Protein AF-A0A2C9WG94-F1 (afdb_monomer_lite)

Radius of gyration: 19.13 Å; chains: 1; bounding box: 49×22×50 Å

InterPro domains:
  IPR001878 Zinc finger, CCHC-type [PS50158] (84-97)
  IPR025836 Zinc knuckle CX2CX4HX4C [PF14392] (62-98)

Organism: Manihot esculenta (NCBI:txid3983)

Foldseek 3Di:
DDDDDADDDDDPPDDPVRDDPQKHKDKDWDPDDDPVCPDPVNLCVVQVVQAHFDDKDPPPPPDPDDDDDTIITIHIHGDFAAQDPQVRDGHDYVVPDPDGD

pLDDT: mean 73.21, std 13.71, range [38.28, 92.38]

Secondary structure (DSSP, 8-state):
---PPP--PPPTTS-GGG---SEEEEEEE--S--GGG--HHHHHHHHHHHSEEEEEE-------S------EEEEEEEPPPPEETTTTEESS-GGG-SS--

Structure (mmCIF, N/CA/C/O backbone):
data_AF-A0A2C9WG94-F1
#
_entry.id   AF-A0A2C9WG94-F1
#
loop_
_atom_site.group_PDB
_atom_site.id
_atom_site.type_symbol
_atom_site.label_atom_id
_atom_site.label_alt_id
_atom_site.label_comp_id
_atom_site.label_asym_id
_atom_site.label_entity_id
_atom_site.label_seq_id
_atom_site.pdbx_PDB_ins_code
_atom_site.Cartn_x
_atom_site.Cartn_y
_atom_site.Cartn_z
_atom_site.occupancy
_atom_site.B_iso_or_equiv
_atom_site.auth_seq_id
_atom_site.auth_comp_id
_atom_site.auth_asym_id
_atom_site.auth_atom_id
_atom_site.pdbx_PDB_model_num
ATOM 1 N N . MET A 1 1 ? 1.434 12.953 17.161 1.00 45.16 1 MET A N 1
ATOM 2 C CA . MET A 1 1 ? 0.439 11.920 16.806 1.00 45.16 1 MET A CA 1
ATOM 3 C C . MET A 1 1 ? 0.168 12.075 15.319 1.00 45.16 1 MET A C 1
ATOM 5 O O . MET A 1 1 ? -0.230 13.160 14.922 1.00 45.16 1 MET A O 1
ATOM 9 N N . TYR A 1 2 ? 0.502 11.082 14.495 1.00 59.31 2 TYR A N 1
ATOM 10 C CA . TYR A 1 2 ? 0.248 11.147 13.052 1.00 59.31 2 TYR A CA 1
ATOM 11 C C . TYR A 1 2 ? -1.127 10.535 12.783 1.00 59.31 2 TYR A C 1
ATOM 13 O O . TYR A 1 2 ? -1.392 9.425 13.238 1.00 59.31 2 TYR A O 1
ATOM 21 N N . GLN A 1 3 ? -2.004 11.264 12.099 1.00 62.84 3 GLN A N 1
ATOM 22 C CA . GLN A 1 3 ? -3.363 10.825 11.787 1.00 62.84 3 GLN A CA 1
ATOM 23 C C . GLN A 1 3 ? -3.462 10.587 10.278 1.00 62.84 3 GLN A C 1
ATOM 25 O O . GLN A 1 3 ? -3.086 11.454 9.490 1.00 62.84 3 GLN A O 1
ATOM 30 N N . LEU A 1 4 ? -3.920 9.399 9.876 1.00 67.56 4 LEU A N 1
ATOM 31 C CA . LEU A 1 4 ? -4.118 9.050 8.470 1.00 67.56 4 LEU A CA 1
ATOM 32 C C . LEU A 1 4 ? -5.521 9.500 8.039 1.00 67.56 4 LEU A C 1
ATOM 34 O O . LEU A 1 4 ? -6.513 9.045 8.607 1.00 67.56 4 LEU A O 1
ATOM 38 N N . LEU A 1 5 ? -5.606 10.382 7.042 1.00 75.81 5 LEU A N 1
ATOM 39 C CA . LEU A 1 5 ? -6.867 10.786 6.417 1.00 75.81 5 LEU A CA 1
ATOM 40 C C . LEU A 1 5 ? -7.027 10.044 5.086 1.00 75.81 5 LEU A C 1
ATOM 42 O O . LEU A 1 5 ? -6.226 10.239 4.173 1.00 75.81 5 LEU A O 1
ATOM 46 N N . CYS A 1 6 ? -8.058 9.207 4.970 1.00 76.94 6 CYS A N 1
ATOM 47 C CA . CYS A 1 6 ? -8.387 8.506 3.728 1.00 76.94 6 CYS A CA 1
ATOM 48 C C . CYS A 1 6 ? -9.508 9.257 3.004 1.00 76.94 6 CYS A C 1
ATOM 50 O O . CYS A 1 6 ? -10.582 9.453 3.568 1.00 76.94 6 CYS A O 1
ATOM 52 N N . LEU A 1 7 ? -9.257 9.687 1.766 1.00 80.38 7 LEU A N 1
ATOM 53 C CA . LEU A 1 7 ? -10.228 10.395 0.932 1.00 80.38 7 LEU A CA 1
ATOM 54 C C . LEU A 1 7 ? -10.605 9.523 -0.264 1.00 80.38 7 LEU A C 1
ATOM 56 O O . LEU A 1 7 ? -9.731 8.960 -0.923 1.00 80.38 7 LEU A O 1
ATOM 60 N N . ALA A 1 8 ? -11.896 9.459 -0.574 1.00 79.12 8 ALA A N 1
ATOM 61 C CA . ALA A 1 8 ? -12.415 8.777 -1.751 1.00 79.12 8 ALA A CA 1
ATOM 62 C C . ALA A 1 8 ? -13.310 9.732 -2.545 1.00 79.12 8 ALA A C 1
ATOM 64 O O . ALA A 1 8 ? -14.084 10.499 -1.972 1.00 79.12 8 ALA A O 1
ATOM 65 N N . LYS A 1 9 ? -13.211 9.683 -3.877 1.00 83.56 9 LYS A N 1
ATOM 66 C CA . LYS A 1 9 ? -14.175 10.357 -4.751 1.00 83.56 9 LYS A CA 1
ATOM 67 C C . LYS A 1 9 ? -15.430 9.495 -4.818 1.00 83.56 9 LYS A C 1
ATOM 69 O O . LYS A 1 9 ? -15.336 8.336 -5.212 1.00 83.56 9 LYS A O 1
ATOM 74 N N . GLN A 1 10 ? -16.582 10.063 -4.477 1.00 85.44 10 GLN A N 1
ATOM 75 C CA . GLN A 1 10 ? -17.855 9.358 -4.584 1.00 85.44 10 GLN A CA 1
ATOM 76 C C . GLN A 1 10 ? -18.203 9.097 -6.065 1.00 85.44 10 GLN A C 1
ATOM 78 O O . GLN A 1 10 ? -18.252 10.050 -6.853 1.00 85.44 10 GLN A O 1
ATOM 83 N N . PRO A 1 11 ? -18.431 7.835 -6.471 1.00 86.56 11 PRO A N 1
ATOM 84 C CA . PRO A 1 11 ? -19.002 7.507 -7.774 1.00 86.56 11 PRO A CA 1
ATOM 85 C C . PRO A 1 11 ? -20.478 7.931 -7.849 1.00 86.56 11 PRO A C 1
ATOM 87 O O . PRO A 1 11 ? -21.169 7.860 -6.835 1.00 86.56 11 PRO A O 1
ATOM 90 N N . PRO A 1 12 ? -20.989 8.323 -9.029 1.00 90.12 12 PRO A N 1
ATOM 91 C CA . PRO A 1 12 ? -22.386 8.744 -9.173 1.00 90.12 12 PRO A CA 1
ATOM 92 C C . PRO A 1 12 ? -23.395 7.628 -8.852 1.00 90.12 12 PRO A C 1
ATOM 94 O O . PRO A 1 12 ? -24.524 7.916 -8.469 1.00 90.12 12 PRO A O 1
ATOM 97 N N . ASP A 1 13 ? -22.969 6.372 -8.966 1.00 92.38 13 ASP A N 1
ATOM 98 C CA . ASP A 1 13 ? -23.794 5.168 -8.819 1.00 92.38 13 ASP A CA 1
ATOM 99 C C . ASP A 1 13 ? -23.733 4.560 -7.405 1.00 92.38 13 ASP A C 1
ATOM 101 O O . ASP A 1 13 ? -24.315 3.502 -7.174 1.00 92.38 13 ASP A O 1
ATOM 105 N N . LYS A 1 14 ? -23.026 5.204 -6.464 1.00 83.88 14 LYS A N 1
ATOM 106 C CA . LYS A 1 14 ? -22.882 4.729 -5.081 1.00 83.88 14 LYS A CA 1
ATOM 107 C C . LYS A 1 14 ? -23.360 5.749 -4.060 1.00 83.88 14 LYS A C 1
ATOM 109 O O . LYS A 1 14 ? -23.089 6.950 -4.174 1.00 83.88 14 LYS A O 1
ATOM 114 N N . LEU A 1 15 ? -24.011 5.253 -3.012 1.00 86.75 15 LEU A N 1
ATOM 115 C CA . LEU A 1 15 ? -24.366 6.056 -1.842 1.00 86.75 15 LEU A CA 1
ATOM 116 C C . LEU A 1 15 ? -23.134 6.328 -0.967 1.00 86.75 15 LEU A C 1
ATOM 118 O O . LEU A 1 15 ? -22.131 5.619 -1.039 1.00 86.75 15 LEU A O 1
ATOM 122 N N . LEU A 1 16 ? -23.211 7.365 -0.127 1.00 80.44 16 LEU A N 1
ATOM 123 C CA . LEU A 1 16 ? -22.115 7.724 0.780 1.00 80.44 16 LEU A CA 1
ATOM 124 C C . LEU A 1 16 ? -21.781 6.573 1.743 1.00 80.44 16 LEU A C 1
ATOM 126 O O . LEU A 1 16 ? -20.608 6.280 1.958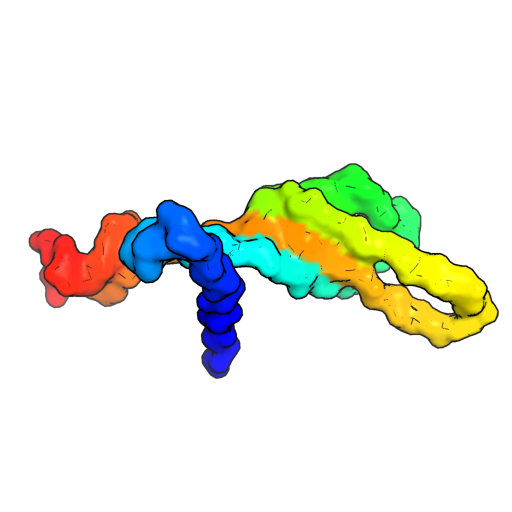 1.00 80.44 16 LEU A O 1
ATOM 130 N N . ASP A 1 17 ? -22.807 5.883 2.242 1.00 82.62 17 ASP A N 1
ATOM 131 C CA . ASP A 1 17 ? -22.673 4.764 3.183 1.00 82.62 17 ASP A CA 1
ATOM 132 C C . ASP A 1 17 ? -22.109 3.487 2.528 1.00 82.62 17 ASP A C 1
ATOM 134 O O . ASP A 1 17 ? -21.695 2.559 3.217 1.00 82.62 17 ASP A O 1
ATOM 138 N N . GLU A 1 18 ? -22.054 3.435 1.192 1.00 82.75 18 GLU A N 1
ATOM 139 C CA . GLU A 1 18 ? -21.479 2.319 0.424 1.00 82.75 18 GLU A CA 1
ATOM 140 C C . GLU A 1 18 ? -19.980 2.504 0.130 1.00 82.75 18 GLU A C 1
ATOM 142 O O . GLU A 1 18 ? -19.342 1.647 -0.499 1.00 82.75 18 GLU A O 1
ATOM 147 N N . LEU A 1 19 ? -19.396 3.634 0.538 1.00 82.12 19 LEU A N 1
ATOM 148 C CA . LEU A 1 19 ? -17.965 3.878 0.403 1.00 82.12 19 LEU A CA 1
ATOM 149 C C . LEU A 1 19 ? -17.211 3.150 1.522 1.00 82.12 19 LEU A C 1
ATOM 151 O O . LEU A 1 19 ? -17.292 3.520 2.690 1.00 82.12 19 LEU A O 1
ATOM 155 N N . SER A 1 20 ? -16.436 2.129 1.155 1.00 73.25 20 SER A N 1
ATOM 156 C CA . SER A 1 20 ? -15.501 1.478 2.076 1.00 73.25 20 SER A CA 1
ATOM 157 C C . SER A 1 20 ? -14.212 2.294 2.191 1.00 73.25 20 SER A C 1
ATOM 159 O O . SER A 1 20 ? -13.613 2.697 1.190 1.00 73.25 20 SER A O 1
ATOM 161 N N . PHE A 1 21 ? -13.783 2.503 3.435 1.00 81.06 21 PHE A N 1
ATOM 162 C CA . PHE A 1 21 ? -12.505 3.121 3.799 1.00 81.06 21 PHE A CA 1
ATOM 163 C C . PHE A 1 21 ? -11.627 2.157 4.610 1.00 81.06 21 PHE A C 1
ATOM 165 O O . PHE A 1 21 ? -10.702 2.585 5.300 1.00 81.06 21 PHE A O 1
ATOM 172 N N . ASP A 1 22 ? -11.922 0.855 4.542 1.00 76.19 22 ASP A N 1
ATOM 173 C CA . ASP A 1 22 ? -11.197 -0.194 5.274 1.00 76.19 22 ASP A CA 1
ATOM 174 C C . ASP A 1 22 ? -9.752 -0.325 4.793 1.00 76.19 22 ASP A C 1
ATOM 176 O O . ASP A 1 22 ? -8.861 -0.773 5.519 1.00 76.19 22 ASP A O 1
ATOM 180 N N . GLU A 1 23 ? -9.537 0.094 3.551 1.00 74.19 23 GLU A N 1
ATOM 181 C CA . GLU A 1 23 ? -8.309 -0.058 2.819 1.00 74.19 23 GLU A CA 1
ATOM 182 C C . GLU A 1 23 ? -8.012 1.198 1.996 1.00 74.19 23 GLU A C 1
ATOM 184 O O . GLU A 1 23 ? -8.801 1.607 1.144 1.00 74.19 23 GLU A O 1
ATOM 189 N N . CYS A 1 24 ? -6.839 1.790 2.202 1.00 78.00 24 CYS A N 1
ATOM 190 C CA . CYS A 1 24 ? -6.407 2.966 1.451 1.00 78.00 24 CYS A CA 1
ATOM 191 C C . CYS A 1 24 ? -5.015 2.730 0.862 1.00 78.00 24 CYS A C 1
ATOM 193 O O . CYS A 1 24 ? -4.097 2.367 1.605 1.00 78.00 24 CYS A O 1
ATOM 195 N N . PRO A 1 25 ? -4.832 2.916 -0.457 1.00 78.12 25 PRO A N 1
ATOM 196 C CA . PRO A 1 25 ? -3.524 2.806 -1.057 1.00 78.12 25 PRO A CA 1
ATOM 197 C C . PRO A 1 25 ? -2.710 4.080 -0.823 1.00 78.12 25 PRO A C 1
ATOM 199 O O . PRO A 1 25 ? -3.137 5.173 -1.195 1.00 78.12 25 PRO A O 1
ATOM 202 N N . PHE A 1 26 ? -1.498 3.949 -0.297 1.00 78.81 26 PHE A N 1
ATOM 203 C CA . PHE A 1 26 ? -0.567 5.072 -0.193 1.00 78.81 26 PHE A CA 1
ATOM 204 C C . PHE A 1 26 ? 0.857 4.655 -0.532 1.00 78.81 26 PHE A C 1
ATOM 206 O O . PHE A 1 26 ? 1.195 3.472 -0.563 1.00 78.81 26 PHE A O 1
ATOM 213 N N . TRP A 1 27 ? 1.676 5.658 -0.835 1.00 80.69 27 TRP A N 1
ATOM 214 C CA . TRP A 1 27 ? 3.080 5.485 -1.155 1.00 80.69 27 TRP A CA 1
ATOM 215 C C . TRP A 1 27 ? 3.927 5.579 0.118 1.00 80.69 27 TRP A C 1
ATOM 217 O O . TRP A 1 27 ? 3.782 6.530 0.887 1.00 80.69 27 TRP A O 1
ATOM 227 N N . ILE A 1 28 ? 4.845 4.634 0.320 1.00 78.38 28 ILE A N 1
ATOM 228 C CA . ILE A 1 28 ? 5.925 4.754 1.311 1.00 78.38 28 ILE A CA 1
ATOM 229 C C . ILE A 1 28 ? 7.275 4.835 0.634 1.00 78.38 28 ILE A C 1
ATOM 231 O O . ILE A 1 28 ? 7.520 4.179 -0.377 1.00 78.38 28 ILE A O 1
ATOM 235 N N . GLN A 1 29 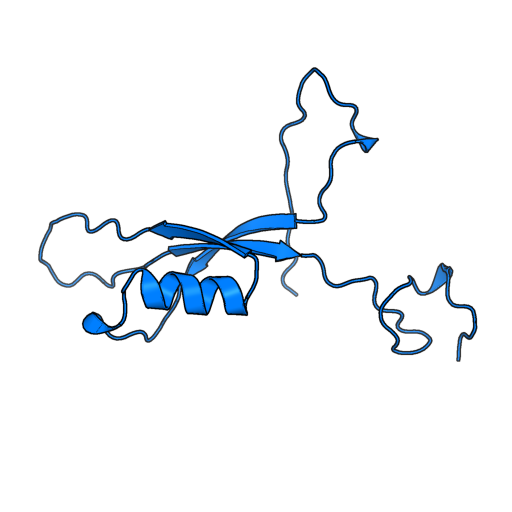? 8.163 5.603 1.247 1.00 80.00 29 GLN A N 1
ATOM 236 C CA . GLN A 1 29 ? 9.569 5.583 0.907 1.00 80.00 29 GLN A CA 1
ATOM 237 C C . GLN A 1 29 ? 10.273 4.486 1.707 1.00 80.00 29 GLN A C 1
ATOM 239 O O . GLN A 1 29 ? 10.229 4.490 2.937 1.00 80.00 29 GLN A O 1
ATOM 244 N N . ILE A 1 30 ? 10.991 3.600 1.018 1.00 77.19 30 ILE A N 1
ATOM 245 C CA . ILE A 1 30 ? 11.914 2.662 1.666 1.00 77.19 30 ILE A CA 1
ATOM 246 C C . ILE A 1 30 ? 13.306 3.291 1.704 1.00 77.19 30 ILE A C 1
ATOM 248 O O . ILE A 1 30 ? 13.853 3.678 0.672 1.00 77.19 30 ILE A O 1
ATOM 252 N N . GLN A 1 31 ? 13.880 3.405 2.901 1.00 73.50 31 GLN A N 1
ATOM 253 C CA . GLN A 1 31 ? 15.210 3.976 3.116 1.00 73.50 31 GLN A CA 1
ATOM 254 C C . GLN A 1 31 ? 16.224 2.878 3.466 1.00 73.50 31 GLN A C 1
ATOM 256 O O . GLN A 1 31 ? 15.870 1.869 4.069 1.00 73.50 31 GLN A O 1
ATOM 261 N N . GLY A 1 32 ? 17.492 3.076 3.088 1.00 74.19 32 GLY A N 1
ATOM 262 C CA . GLY A 1 32 ? 18.595 2.173 3.451 1.00 74.19 32 GLY A CA 1
ATOM 263 C C . GLY A 1 32 ? 18.739 0.906 2.598 1.00 74.19 32 GLY A C 1
ATOM 264 O O . GLY A 1 32 ? 19.563 0.054 2.920 1.00 74.19 32 GLY A O 1
ATOM 265 N N . LEU A 1 33 ? 17.982 0.771 1.505 1.00 74.44 33 LEU A N 1
ATOM 266 C CA . LEU A 1 33 ? 18.124 -0.349 0.573 1.00 74.44 33 LEU A CA 1
ATOM 267 C C . LEU A 1 33 ? 19.296 -0.104 -0.394 1.00 74.44 33 LEU A C 1
ATOM 269 O O . LEU A 1 33 ? 19.398 0.968 -0.990 1.00 74.44 33 LEU A O 1
ATOM 273 N N . LEU A 1 34 ? 20.173 -1.095 -0.575 1.00 72.06 34 LEU A N 1
ATOM 274 C CA . LEU A 1 34 ? 21.251 -1.011 -1.567 1.00 72.06 34 LEU A CA 1
ATOM 275 C C . LEU A 1 34 ? 20.686 -1.038 -3.002 1.00 72.06 34 LEU A C 1
ATOM 277 O O . LEU A 1 34 ? 19.692 -1.731 -3.234 1.00 72.06 34 LEU A O 1
ATOM 281 N N . PRO A 1 35 ? 21.332 -0.382 -3.991 1.00 70.56 35 PRO A N 1
ATOM 282 C CA . PRO A 1 35 ? 20.815 -0.291 -5.362 1.00 70.56 35 PRO A CA 1
ATOM 283 C C . PRO A 1 35 ? 20.502 -1.641 -6.024 1.00 70.56 35 PRO A C 1
ATOM 285 O O . PRO A 1 35 ? 19.485 -1.786 -6.694 1.00 70.56 35 PRO A O 1
ATOM 288 N N . ASN A 1 36 ? 21.330 -2.662 -5.794 1.00 73.88 36 ASN A N 1
ATOM 289 C CA . ASN A 1 36 ? 21.132 -4.024 -6.306 1.00 73.88 36 ASN A CA 1
ATOM 290 C C . ASN A 1 36 ? 19.968 -4.777 -5.629 1.00 73.88 36 ASN A C 1
ATOM 292 O O . ASN A 1 36 ? 19.524 -5.800 -6.143 1.00 73.88 36 ASN A O 1
ATOM 296 N N . HIS A 1 37 ? 19.458 -4.276 -4.502 1.00 73.12 37 HIS A N 1
ATOM 297 C CA . HIS A 1 37 ? 18.291 -4.819 -3.806 1.00 73.12 37 HIS A CA 1
ATOM 298 C C . HIS A 1 37 ? 16.999 -4.066 -4.156 1.00 73.12 37 HIS A C 1
ATOM 300 O O . HIS A 1 37 ? 15.929 -4.484 -3.719 1.00 73.12 37 HIS A O 1
ATOM 306 N N . MET A 1 38 ? 17.057 -3.012 -4.975 1.00 72.75 38 MET A N 1
ATOM 307 C CA . MET A 1 38 ? 15.884 -2.266 -5.453 1.00 72.75 38 MET A CA 1
ATOM 308 C C . MET A 1 38 ? 15.216 -2.986 -6.635 1.00 72.75 38 MET A C 1
ATOM 310 O O . MET A 1 38 ? 15.091 -2.456 -7.737 1.00 72.75 38 MET A O 1
ATOM 314 N N . THR A 1 39 ? 14.827 -4.241 -6.417 1.00 81.94 39 THR A N 1
ATOM 315 C CA . THR A 1 39 ? 14.214 -5.107 -7.430 1.00 81.94 39 THR A CA 1
ATOM 316 C C . THR A 1 39 ? 12.704 -5.198 -7.230 1.00 81.94 39 THR A C 1
ATOM 318 O O . THR A 1 39 ? 12.207 -5.050 -6.113 1.00 81.94 39 THR A O 1
ATOM 321 N N . LEU A 1 40 ? 11.963 -5.521 -8.296 1.00 82.00 40 LEU A N 1
ATOM 322 C CA . LEU A 1 40 ? 10.526 -5.816 -8.207 1.00 82.00 40 LEU A CA 1
ATOM 323 C C . LEU A 1 40 ? 10.229 -6.922 -7.183 1.00 82.00 40 LEU A C 1
ATOM 325 O O . LEU A 1 40 ? 9.242 -6.845 -6.459 1.00 82.00 40 LEU A O 1
ATOM 329 N N . ALA A 1 41 ? 11.080 -7.952 -7.128 1.00 85.62 41 ALA A N 1
ATOM 330 C CA . ALA A 1 41 ? 10.924 -9.061 -6.192 1.00 85.62 41 ALA A CA 1
ATOM 331 C C . ALA A 1 41 ? 10.973 -8.568 -4.740 1.00 85.62 41 ALA A C 1
ATOM 333 O O . ALA A 1 41 ? 10.076 -8.871 -3.959 1.00 85.62 41 ALA A O 1
ATOM 334 N N . ASN A 1 42 ? 11.960 -7.735 -4.402 1.00 83.25 42 ASN A N 1
ATOM 335 C CA . ASN A 1 42 ? 12.068 -7.166 -3.061 1.00 83.25 42 ASN A CA 1
ATOM 336 C C . ASN A 1 42 ? 10.953 -6.156 -2.772 1.00 83.25 42 ASN A C 1
ATOM 338 O O . ASN A 1 42 ? 10.416 -6.165 -1.669 1.00 83.25 42 ASN A O 1
ATOM 342 N N . ALA A 1 43 ? 10.557 -5.332 -3.748 1.00 83.44 43 ALA A N 1
ATOM 343 C CA . ALA A 1 43 ? 9.441 -4.400 -3.590 1.00 83.44 43 ALA A CA 1
ATOM 344 C C . ALA A 1 43 ? 8.129 -5.134 -3.268 1.00 83.44 43 ALA A C 1
ATOM 346 O O . ALA A 1 43 ? 7.414 -4.730 -2.354 1.00 83.44 43 ALA A O 1
ATOM 347 N N . LYS A 1 44 ? 7.857 -6.259 -3.948 1.00 84.81 44 LYS A N 1
ATOM 348 C CA . LYS A 1 44 ? 6.731 -7.149 -3.633 1.00 84.81 44 LYS A CA 1
ATOM 349 C C . LYS A 1 44 ? 6.844 -7.738 -2.232 1.00 84.81 44 LYS A C 1
ATOM 351 O O . LYS A 1 44 ? 5.874 -7.676 -1.490 1.00 84.81 44 LYS A O 1
ATOM 356 N N . THR A 1 45 ? 8.004 -8.282 -1.859 1.00 87.25 45 THR A N 1
ATOM 357 C CA . THR A 1 45 ? 8.218 -8.865 -0.523 1.00 87.25 45 THR A CA 1
ATOM 358 C C . THR A 1 45 ? 7.989 -7.835 0.584 1.00 87.25 45 THR A C 1
ATOM 360 O O . THR A 1 45 ? 7.264 -8.112 1.533 1.00 87.25 45 THR A O 1
ATOM 363 N N . ILE A 1 46 ? 8.558 -6.634 0.448 1.00 83.88 46 ILE A N 1
ATOM 364 C CA . ILE A 1 46 ? 8.421 -5.551 1.431 1.00 83.88 46 ILE A CA 1
ATOM 365 C C . ILE A 1 46 ? 6.983 -5.023 1.459 1.00 83.88 46 ILE A C 1
ATOM 367 O O . ILE A 1 46 ? 6.406 -4.882 2.532 1.00 83.88 46 ILE A O 1
ATOM 371 N N . GLY A 1 47 ? 6.387 -4.758 0.294 1.00 83.56 47 GLY A N 1
ATOM 372 C CA . GLY A 1 47 ? 5.009 -4.281 0.203 1.00 83.56 47 GLY A CA 1
ATOM 373 C C . GLY A 1 47 ? 4.022 -5.266 0.825 1.00 83.56 47 GLY A C 1
ATOM 374 O O . GLY A 1 47 ? 3.199 -4.845 1.629 1.00 83.56 47 GLY A O 1
ATOM 375 N N . ASN A 1 48 ? 4.176 -6.564 0.535 1.00 84.69 48 ASN A N 1
ATOM 376 C CA . ASN A 1 48 ? 3.343 -7.637 1.087 1.00 84.69 48 ASN A CA 1
ATOM 377 C C . ASN A 1 48 ? 3.547 -7.874 2.588 1.00 84.69 48 ASN A C 1
ATOM 379 O O . ASN A 1 48 ? 2.656 -8.393 3.253 1.00 84.69 48 ASN A O 1
ATOM 383 N N . PHE A 1 49 ? 4.713 -7.514 3.129 1.00 85.00 49 PHE A N 1
ATOM 384 C CA . PHE A 1 49 ? 4.945 -7.559 4.571 1.00 85.00 49 PHE A CA 1
ATOM 385 C C . PHE A 1 49 ? 4.134 -6.488 5.317 1.00 85.00 49 PHE A C 1
ATOM 387 O O . PHE A 1 49 ? 3.713 -6.715 6.447 1.00 85.00 49 PHE A O 1
ATOM 394 N N . ILE A 1 50 ? 3.912 -5.325 4.696 1.00 81.88 50 ILE A N 1
ATOM 395 C CA . ILE A 1 50 ? 3.238 -4.179 5.327 1.00 81.88 50 ILE A CA 1
ATOM 396 C C . ILE A 1 50 ? 1.731 -4.163 5.012 1.00 81.88 50 ILE A C 1
ATOM 398 O O . ILE A 1 50 ? 0.925 -3.752 5.845 1.00 81.88 50 ILE A O 1
ATOM 402 N N . GLY A 1 51 ? 1.334 -4.598 3.818 1.00 82.19 51 GLY A N 1
ATOM 403 C CA . GLY A 1 51 ? -0.055 -4.619 3.369 1.00 82.19 51 GLY A CA 1
ATOM 404 C C . GLY A 1 51 ? -0.197 -5.353 2.041 1.00 82.19 51 GLY A C 1
ATOM 405 O O . GLY A 1 51 ? 0.627 -6.194 1.720 1.00 82.19 51 GLY A O 1
ATOM 406 N N . ASN A 1 52 ? -1.210 -5.046 1.231 1.00 82.69 52 ASN A N 1
ATOM 407 C CA . ASN A 1 52 ? -1.282 -5.627 -0.116 1.00 82.69 52 ASN A CA 1
ATOM 408 C C . ASN A 1 52 ? -0.414 -4.796 -1.062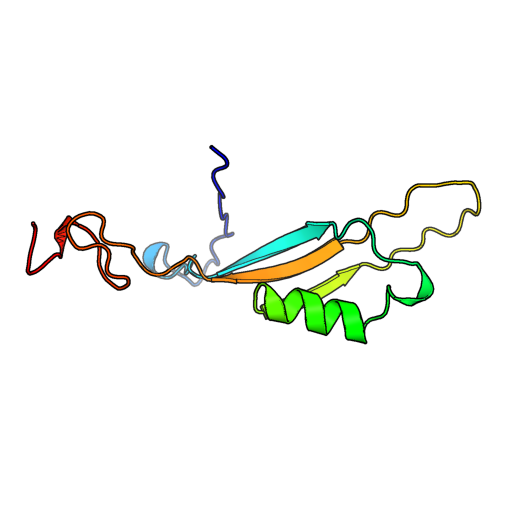 1.00 82.69 52 ASN A C 1
ATOM 410 O O . ASN A 1 52 ? -0.712 -3.620 -1.282 1.00 82.69 52 ASN A O 1
ATOM 414 N N . PHE A 1 53 ? 0.646 -5.377 -1.627 1.00 84.94 53 PHE A N 1
ATOM 415 C CA . PHE A 1 53 ? 1.432 -4.705 -2.661 1.00 84.94 53 PHE A CA 1
ATOM 416 C C . PHE A 1 53 ? 0.545 -4.362 -3.867 1.00 84.94 53 PHE A C 1
ATOM 418 O O . PHE A 1 53 ? -0.123 -5.240 -4.413 1.00 84.94 53 PHE A O 1
ATOM 425 N N . ILE A 1 54 ? 0.574 -3.103 -4.308 1.00 83.31 54 ILE A N 1
ATOM 426 C CA . ILE A 1 54 ? -0.165 -2.640 -5.491 1.00 83.31 54 ILE A CA 1
ATOM 427 C C . ILE A 1 54 ? 0.809 -2.300 -6.613 1.00 83.31 54 ILE A C 1
ATOM 429 O O . ILE A 1 54 ? 0.650 -2.783 -7.731 1.00 83.31 54 ILE A O 1
ATOM 433 N N . ASP A 1 55 ? 1.792 -1.450 -6.321 1.00 81.50 55 ASP A N 1
ATOM 434 C CA . ASP A 1 55 ? 2.698 -0.906 -7.329 1.00 81.50 55 ASP A CA 1
ATOM 435 C C . ASP A 1 55 ? 4.034 -0.477 -6.707 1.00 81.50 55 ASP A C 1
ATOM 437 O O . ASP A 1 55 ? 4.157 -0.320 -5.489 1.00 81.50 55 ASP A O 1
ATOM 441 N N . TYR A 1 56 ? 5.045 -0.264 -7.540 1.00 79.25 56 TYR A N 1
ATOM 442 C CA . TYR A 1 56 ? 6.336 0.281 -7.139 1.00 79.25 56 TYR A CA 1
ATOM 443 C C . TYR A 1 56 ? 6.870 1.223 -8.218 1.00 79.25 56 TYR A C 1
ATOM 445 O O . TYR A 1 56 ? 6.899 0.889 -9.400 1.00 79.25 56 TYR A O 1
ATOM 453 N N . ASP A 1 57 ? 7.310 2.407 -7.805 1.00 76.00 57 ASP A N 1
ATOM 454 C CA . ASP A 1 57 ? 7.834 3.405 -8.724 1.00 76.00 57 ASP A CA 1
ATOM 455 C C . ASP A 1 57 ? 9.370 3.366 -8.745 1.00 76.00 57 ASP A C 1
ATOM 457 O O . ASP A 1 57 ? 10.056 3.665 -7.758 1.00 76.00 57 ASP A O 1
ATOM 461 N N . LEU A 1 58 ? 9.914 2.981 -9.902 1.00 64.88 58 LEU A N 1
ATOM 462 C CA . LEU A 1 58 ? 11.347 3.005 -10.186 1.00 64.88 58 LEU A CA 1
ATOM 463 C C . LEU A 1 58 ? 11.788 4.239 -10.972 1.00 64.88 58 LEU A C 1
ATOM 465 O O . LEU A 1 58 ? 12.935 4.217 -11.409 1.00 64.88 58 LEU A O 1
ATOM 469 N N . THR A 1 59 ? 10.935 5.252 -11.200 1.00 58.50 59 THR A N 1
ATOM 470 C CA . THR A 1 59 ? 11.199 6.377 -12.116 1.00 58.50 59 THR A CA 1
ATOM 471 C C . THR A 1 59 ? 12.609 6.939 -11.956 1.00 58.50 59 THR A C 1
ATOM 473 O O . THR A 1 59 ? 12.932 7.813 -11.156 1.00 58.50 59 THR A O 1
ATOM 476 N N . PHE A 1 60 ? 13.476 6.393 -12.800 1.00 50.91 60 PHE A N 1
ATOM 477 C CA . PHE A 1 60 ? 14.850 6.771 -12.985 1.00 50.91 60 PHE A CA 1
ATOM 478 C C . PHE A 1 60 ? 14.771 7.882 -14.017 1.00 50.91 60 PHE A C 1
ATOM 480 O O . PHE A 1 60 ? 14.859 7.630 -15.221 1.00 50.91 60 PHE A O 1
ATOM 487 N N . ASN A 1 61 ? 14.512 9.114 -13.576 1.00 44.56 61 ASN A N 1
ATOM 488 C CA . ASN A 1 61 ? 14.723 10.239 -14.472 1.00 44.56 61 ASN A CA 1
ATOM 489 C C . ASN A 1 61 ? 16.224 10.256 -14.769 1.00 44.56 61 ASN A C 1
ATOM 491 O O . ASN A 1 61 ? 17.040 10.577 -13.908 1.00 44.56 61 ASN A O 1
ATOM 495 N N . ARG A 1 62 ? 16.581 9.774 -15.963 1.00 42.66 62 ARG A N 1
ATOM 496 C CA . ARG A 1 62 ? 17.944 9.632 -16.469 1.00 42.66 62 ARG A CA 1
ATOM 497 C C . ARG A 1 62 ? 18.631 11.000 -16.518 1.00 42.66 62 ARG A C 1
ATOM 499 O O . ARG A 1 62 ? 18.709 11.608 -17.576 1.00 42.66 62 ARG A O 1
ATOM 506 N N . VAL A 1 63 ? 19.174 11.458 -15.398 1.00 40.91 63 VAL A N 1
ATOM 507 C CA . VAL A 1 63 ? 20.269 12.426 -15.359 1.00 40.91 63 VAL A CA 1
ATOM 508 C C . VAL A 1 63 ? 21.234 11.943 -14.285 1.00 40.91 63 VAL A C 1
ATOM 510 O O . VAL A 1 63 ? 20.964 12.004 -13.090 1.00 40.91 63 VAL A O 1
ATOM 513 N N . VAL A 1 64 ? 22.346 11.369 -14.740 1.00 47.16 64 VAL A N 1
ATOM 514 C CA . VAL A 1 64 ? 23.438 10.902 -13.887 1.00 47.16 64 VAL A CA 1
ATOM 515 C C . VAL A 1 64 ? 24.089 12.126 -13.250 1.00 47.16 64 VAL A C 1
ATOM 517 O O . VAL A 1 64 ? 24.791 12.880 -13.915 1.00 47.16 64 VAL A O 1
ATOM 520 N N . GLY A 1 65 ? 23.826 12.333 -11.964 1.00 41.56 65 GLY A N 1
ATOM 521 C CA . GLY A 1 65 ? 24.393 13.435 -11.196 1.00 41.56 65 GLY A CA 1
ATOM 522 C C . GLY A 1 65 ? 23.897 13.402 -9.758 1.00 41.56 65 GLY A C 1
ATOM 523 O O . GLY A 1 65 ? 22.946 14.094 -9.426 1.00 41.56 65 GLY A O 1
ATOM 524 N N . ILE A 1 66 ? 24.513 12.544 -8.935 1.00 51.22 66 ILE A N 1
ATOM 525 C CA . ILE A 1 66 ? 24.441 12.527 -7.459 1.00 51.22 66 ILE A CA 1
ATOM 526 C C . ILE A 1 66 ? 23.073 12.977 -6.913 1.00 51.22 66 ILE A C 1
ATOM 528 O O . ILE A 1 66 ? 22.939 14.036 -6.307 1.00 51.22 66 ILE A O 1
ATOM 532 N N . THR A 1 67 ? 22.025 12.191 -7.146 1.00 38.28 67 THR A N 1
ATOM 533 C CA . THR A 1 67 ? 20.696 12.490 -6.603 1.00 38.28 67 THR A CA 1
ATOM 534 C C . THR A 1 67 ? 20.297 11.360 -5.669 1.00 38.28 67 THR A C 1
ATOM 536 O O . THR A 1 67 ? 20.345 10.192 -6.050 1.00 38.28 67 THR A O 1
ATOM 539 N N . ARG A 1 68 ? 19.946 11.688 -4.418 1.00 43.06 68 ARG A N 1
ATOM 540 C CA . ARG A 1 68 ? 19.324 10.738 -3.486 1.00 43.06 68 ARG A CA 1
ATOM 541 C C . ARG A 1 68 ? 18.080 10.171 -4.164 1.00 43.06 68 ARG A C 1
ATOM 543 O O . ARG A 1 68 ? 17.108 10.896 -4.354 1.00 43.06 68 ARG A O 1
ATOM 550 N N . VAL A 1 69 ? 18.135 8.904 -4.555 1.00 46.72 69 VAL A N 1
ATOM 551 C CA . VAL A 1 69 ? 17.017 8.252 -5.230 1.00 46.72 69 VAL A CA 1
ATOM 552 C C . VAL A 1 69 ? 15.971 7.901 -4.176 1.00 46.72 69 VAL A C 1
ATOM 554 O O . VAL A 1 69 ? 16.261 7.215 -3.196 1.00 46.72 69 VAL A O 1
ATOM 557 N N . ILE A 1 70 ? 14.769 8.444 -4.340 1.00 51.72 70 ILE A N 1
ATOM 558 C CA . ILE A 1 70 ? 13.617 8.185 -3.480 1.00 51.72 70 ILE A CA 1
ATOM 559 C C . ILE A 1 70 ? 12.708 7.243 -4.259 1.00 51.72 70 ILE A C 1
ATOM 561 O O . ILE A 1 70 ? 12.141 7.644 -5.269 1.00 51.72 70 ILE A O 1
ATOM 565 N N . HIS A 1 71 ? 12.594 6.000 -3.798 1.00 56.25 71 HIS A N 1
ATOM 566 C CA . HIS A 1 71 ? 11.677 5.024 -4.378 1.00 56.25 71 HIS A CA 1
ATOM 567 C C . HIS A 1 71 ? 10.425 4.912 -3.534 1.00 56.25 71 HIS A C 1
ATOM 569 O O . HIS A 1 71 ? 10.505 4.823 -2.306 1.00 56.25 71 HIS A O 1
ATOM 575 N N . TRP A 1 72 ? 9.287 4.884 -4.215 1.00 58.81 72 TRP A N 1
ATOM 576 C CA . TRP A 1 72 ? 7.985 4.773 -3.590 1.00 58.81 72 TRP A CA 1
ATOM 577 C C . TRP A 1 72 ? 7.407 3.380 -3.852 1.00 58.81 72 TRP A C 1
ATOM 579 O O . TRP A 1 72 ? 7.484 2.867 -4.967 1.00 58.81 72 TRP A O 1
ATOM 589 N N . ILE A 1 73 ? 6.821 2.758 -2.828 1.00 61.00 73 ILE A N 1
ATOM 590 C CA . ILE A 1 73 ? 6.009 1.537 -2.960 1.00 61.00 73 ILE A CA 1
ATOM 591 C C . ILE A 1 73 ? 4.571 1.877 -2.598 1.00 61.00 73 ILE A C 1
ATOM 593 O O . ILE A 1 73 ? 4.333 2.453 -1.536 1.00 61.00 73 ILE A O 1
ATOM 597 N N . LYS A 1 74 ? 3.625 1.538 -3.476 1.00 57.28 74 LYS A N 1
ATOM 598 C CA . LYS A 1 74 ? 2.195 1.687 -3.239 1.00 57.28 74 LYS A CA 1
ATOM 599 C C . LYS A 1 74 ? 1.678 0.380 -2.680 1.00 57.28 74 LYS A C 1
ATOM 601 O O . LYS A 1 74 ? 1.806 -0.672 -3.309 1.00 57.28 74 LYS A O 1
ATOM 606 N N . PHE A 1 75 ? 1.063 0.449 -1.518 1.00 61.66 75 PHE A N 1
ATOM 607 C CA . PHE A 1 75 ? 0.434 -0.706 -0.900 1.00 61.66 75 PHE A CA 1
ATOM 608 C C . PHE A 1 75 ? -0.836 -0.279 -0.184 1.00 61.66 75 PHE A C 1
ATOM 610 O O . PHE A 1 75 ? -1.067 0.904 0.073 1.00 61.66 75 PHE A O 1
ATOM 617 N N . GLN A 1 76 ? -1.663 -1.270 0.099 1.00 54.69 76 GLN A N 1
ATOM 618 C CA . GLN A 1 76 ? -2.930 -1.113 0.777 1.00 54.69 76 GLN A CA 1
ATOM 619 C C . GLN A 1 76 ? -2.770 -1.503 2.242 1.00 54.69 76 GLN A C 1
ATOM 621 O O . GLN A 1 76 ? -2.488 -2.663 2.545 1.00 54.69 76 GLN A O 1
ATOM 626 N N . PHE A 1 77 ? -2.942 -0.550 3.150 1.00 59.22 77 PHE A N 1
ATOM 627 C CA . PHE A 1 77 ? -3.041 -0.850 4.576 1.00 59.22 77 PHE A CA 1
ATOM 628 C C . PHE A 1 77 ? -4.494 -1.173 4.916 1.00 59.22 77 PHE A C 1
ATOM 630 O O . PHE A 1 77 ? -5.379 -0.388 4.570 1.00 59.22 77 PHE A O 1
ATOM 637 N N . LYS A 1 78 ? -4.732 -2.287 5.612 1.00 55.62 78 LYS A N 1
ATOM 638 C CA . LYS A 1 78 ? -6.008 -2.522 6.292 1.00 55.62 78 LYS A CA 1
ATOM 639 C C . LYS A 1 78 ? -5.978 -1.802 7.627 1.00 55.62 78 LYS A C 1
ATOM 641 O O . LYS A 1 78 ? -5.050 -2.014 8.408 1.00 55.62 78 LYS A O 1
ATOM 646 N N . LYS A 1 79 ? -6.989 -0.974 7.896 1.00 57.09 79 LYS A N 1
ATOM 647 C CA . LYS A 1 79 ? -7.201 -0.404 9.231 1.00 57.09 79 LYS A CA 1
ATOM 648 C C . LYS A 1 79 ? -7.115 -1.542 10.260 1.00 57.09 79 LYS A C 1
ATOM 650 O O . LYS A 1 79 ? -7.735 -2.587 10.064 1.00 57.09 79 LYS A O 1
ATOM 655 N N . LEU A 1 80 ? -6.307 -1.364 11.309 1.00 56.75 80 LEU A N 1
ATOM 656 C CA . LEU A 1 80 ? -6.250 -2.332 12.407 1.00 56.75 80 LEU A CA 1
ATOM 657 C C . LEU A 1 80 ? -7.683 -2.568 12.912 1.00 56.75 80 LEU A C 1
ATOM 659 O O . LEU A 1 80 ? -8.423 -1.584 13.030 1.00 56.75 80 LEU A O 1
ATOM 663 N N . PRO A 1 81 ? -8.094 -3.825 13.171 1.00 60.38 81 PRO A N 1
ATOM 664 C CA . PRO A 1 81 ? -9.436 -4.083 13.673 1.00 60.38 81 PRO A CA 1
ATOM 665 C C . PRO A 1 81 ? -9.623 -3.349 15.001 1.00 60.38 81 PRO A C 1
ATOM 667 O O . PRO A 1 81 ? -8.640 -3.105 15.708 1.00 60.38 81 PRO A O 1
ATOM 670 N N . ASP A 1 82 ? -10.864 -2.979 15.317 1.00 72.62 82 ASP A N 1
ATOM 671 C CA . ASP A 1 82 ? -11.160 -2.153 16.486 1.00 72.62 82 ASP A CA 1
ATOM 672 C C . ASP A 1 82 ? -10.504 -2.738 17.742 1.00 72.62 82 ASP A C 1
ATOM 674 O O . ASP A 1 82 ? -10.733 -3.891 18.111 1.00 72.62 82 ASP A O 1
ATOM 678 N N . PHE A 1 83 ? -9.614 -1.951 18.346 1.00 71.94 83 PHE A N 1
ATOM 679 C CA . PHE A 1 83 ? -8.904 -2.323 19.560 1.00 71.94 83 PHE A CA 1
ATOM 680 C C . PHE A 1 83 ? -9.702 -1.816 20.756 1.00 71.94 83 PHE A C 1
ATOM 682 O O . PHE A 1 83 ? -9.940 -0.610 20.881 1.00 71.94 83 PHE A O 1
ATOM 689 N N . CYS A 1 84 ? -10.111 -2.728 21.632 1.00 82.38 84 CYS A N 1
ATOM 690 C CA . CYS A 1 84 ? -10.840 -2.377 22.835 1.00 82.38 84 CYS A CA 1
ATOM 691 C C . CYS A 1 84 ? -9.868 -2.096 23.982 1.00 82.38 84 CYS A C 1
ATOM 693 O O . CYS A 1 84 ? -9.235 -3.008 24.500 1.00 82.38 84 CYS A O 1
ATOM 695 N N . PHE A 1 85 ? -9.802 -0.846 24.440 1.00 82.38 85 PHE A N 1
ATOM 696 C CA . PHE A 1 85 ? -8.951 -0.451 25.573 1.00 82.38 85 PHE A CA 1
ATOM 697 C C . PHE A 1 85 ? -9.534 -0.829 26.941 1.00 82.38 85 PHE A C 1
ATOM 699 O O . PHE A 1 85 ? -8.885 -0.617 27.958 1.00 82.38 85 PHE A O 1
ATOM 706 N N . ASN A 1 86 ? -10.766 -1.346 26.985 1.00 82.25 86 ASN A N 1
ATOM 707 C CA . ASN A 1 86 ? -11.359 -1.825 28.235 1.00 82.25 86 ASN A CA 1
ATOM 708 C C . ASN A 1 86 ? -10.926 -3.263 28.566 1.00 82.25 86 ASN A C 1
ATOM 710 O O . ASN A 1 86 ? -10.985 -3.647 29.729 1.00 82.25 86 ASN A O 1
ATOM 714 N N . CYS A 1 87 ? -10.544 -4.062 27.561 1.00 89.19 87 CYS A N 1
ATOM 715 C CA . CYS A 1 87 ? -10.174 -5.471 27.739 1.00 89.19 87 CYS A CA 1
ATOM 716 C C . CYS A 1 87 ? -8.925 -5.905 26.954 1.00 89.19 87 CYS A C 1
ATOM 718 O O . CYS A 1 87 ? -8.598 -7.088 26.947 1.00 89.19 87 CYS A O 1
ATOM 720 N N . ASP A 1 88 ? -8.253 -4.973 26.276 1.00 85.94 88 ASP A N 1
ATOM 721 C CA . ASP A 1 88 ? -7.042 -5.175 25.469 1.00 85.94 88 ASP A CA 1
ATOM 722 C C . ASP A 1 88 ? -7.174 -6.208 24.330 1.00 85.94 88 ASP A C 1
ATOM 724 O O . ASP A 1 88 ? -6.181 -6.736 23.822 1.00 85.94 88 ASP A O 1
ATOM 728 N N . ILE A 1 89 ? -8.407 -6.494 23.893 1.00 80.62 89 ILE A N 1
ATOM 729 C CA . ILE A 1 89 ? -8.714 -7.447 22.818 1.00 80.62 89 ILE A CA 1
ATOM 730 C C . ILE A 1 89 ? -9.058 -6.705 21.521 1.00 80.62 89 ILE A C 1
ATOM 732 O O . ILE A 1 89 ? -9.763 -5.696 21.510 1.00 80.62 89 ILE A O 1
ATOM 736 N N . ILE A 1 90 ? -8.584 -7.258 20.404 1.00 81.12 90 ILE A N 1
ATOM 737 C CA . ILE A 1 90 ? -8.902 -6.815 19.043 1.00 81.12 90 ILE A CA 1
ATOM 738 C C . ILE A 1 90 ? -10.227 -7.443 18.584 1.00 81.12 90 ILE A C 1
ATOM 740 O O . ILE A 1 90 ? -10.415 -8.652 18.709 1.00 81.12 90 ILE A O 1
ATOM 744 N N . GLY A 1 91 ? -11.113 -6.640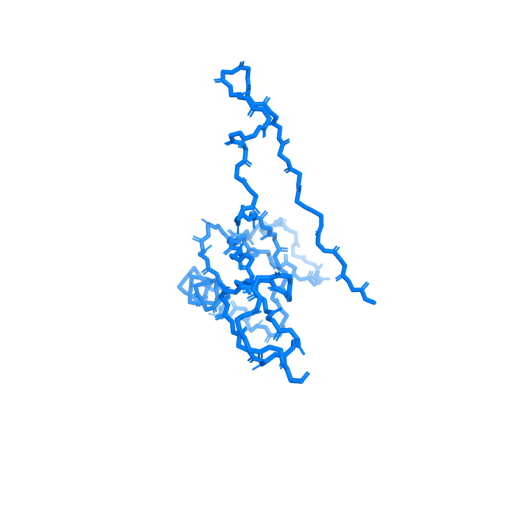 17.989 1.00 80.69 91 GLY A N 1
ATOM 745 C CA . GLY A 1 91 ? -12.332 -7.094 17.311 1.00 80.69 91 GLY A CA 1
ATOM 746 C C . GLY A 1 91 ? -13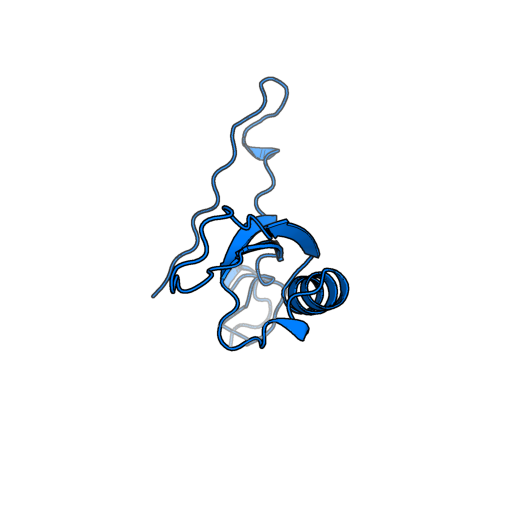.630 -6.390 17.720 1.00 80.69 91 GLY A C 1
ATOM 747 O O . GLY A 1 91 ? -14.683 -6.823 17.266 1.00 80.69 91 GLY A O 1
ATOM 748 N N . HIS A 1 92 ? -13.583 -5.359 18.572 1.00 86.69 92 HIS A N 1
ATOM 749 C CA . HIS A 1 92 ? -14.751 -4.555 18.965 1.00 86.69 92 HIS A CA 1
ATOM 750 C C . HIS A 1 92 ? -14.327 -3.195 19.542 1.00 86.69 92 HIS A C 1
ATOM 752 O O . HIS A 1 92 ? -13.205 -3.030 20.023 1.00 86.69 92 HIS A O 1
ATOM 758 N N . LEU A 1 93 ? -15.232 -2.214 19.533 1.00 81.31 93 LEU A N 1
ATOM 759 C CA . LEU A 1 93 ? -15.014 -0.916 20.184 1.00 81.31 93 LEU A CA 1
ATOM 760 C C . LEU A 1 93 ? -15.297 -1.001 21.692 1.00 81.31 93 LEU A C 1
ATOM 762 O O . LEU A 1 93 ? -16.113 -1.806 22.130 1.00 81.31 93 LEU A O 1
ATOM 766 N N . ASN A 1 94 ? -14.739 -0.089 22.498 1.00 84.81 94 ASN A N 1
ATOM 767 C CA . ASN A 1 94 ? -14.998 -0.036 23.951 1.00 84.81 94 ASN A CA 1
ATOM 768 C C . ASN A 1 94 ? -16.496 -0.047 24.320 1.00 84.81 94 ASN A C 1
ATOM 770 O O . ASN A 1 94 ? -16.880 -0.606 25.343 1.00 84.81 94 ASN A O 1
ATOM 774 N N . LYS A 1 95 ? -17.339 0.566 23.481 1.00 84.19 95 LYS A N 1
ATOM 775 C CA . LYS A 1 95 ? -18.804 0.657 23.650 1.00 84.19 95 LYS A CA 1
ATOM 776 C C . LYS A 1 95 ? -19.539 -0.670 23.425 1.00 84.19 95 LYS A C 1
ATOM 778 O O . LYS A 1 95 ? -20.673 -0.812 23.859 1.00 84.19 95 LYS A O 1
ATOM 783 N N . GLU A 1 96 ? -18.891 -1.621 22.767 1.00 87.88 96 GLU A N 1
ATOM 784 C CA . GLU A 1 96 ? -19.411 -2.957 22.455 1.00 87.88 96 GLU A CA 1
ATOM 785 C C . GLU A 1 96 ? -18.760 -4.029 23.348 1.00 87.88 96 GLU A C 1
ATOM 787 O O . GLU A 1 96 ? -18.962 -5.228 23.160 1.00 87.88 96 GLU A O 1
ATOM 792 N N . CYS A 1 97 ? -17.959 -3.608 24.334 1.00 90.75 97 CYS A N 1
ATOM 793 C CA . CYS A 1 97 ? -17.223 -4.512 25.201 1.00 90.75 97 CYS A CA 1
ATOM 794 C C . CYS A 1 97 ? -18.162 -5.255 26.155 1.00 90.75 97 CYS A C 1
ATOM 796 O O . CYS A 1 97 ? -18.838 -4.651 26.985 1.00 90.75 97 CYS A O 1
ATOM 798 N N . SER A 1 98 ? -18.170 -6.586 26.050 1.00 88.69 98 SER A N 1
ATOM 799 C CA . SER A 1 98 ? -18.998 -7.465 26.889 1.00 88.69 98 SER A CA 1
ATOM 800 C C . SER A 1 98 ? -18.404 -7.726 28.279 1.00 88.69 98 SER A C 1
ATOM 802 O O . SER A 1 98 ? -19.111 -8.209 29.159 1.00 88.69 98 SER A O 1
ATOM 804 N N . SER A 1 99 ? -17.123 -7.410 28.493 1.00 80.50 99 SER A N 1
ATOM 805 C CA . SER A 1 99 ? -16.475 -7.472 29.808 1.00 80.50 99 SER A CA 1
ATOM 806 C C . SER A 1 99 ? -15.551 -6.263 30.011 1.00 80.50 99 SER A C 1
ATOM 808 O O . SER A 1 99 ? 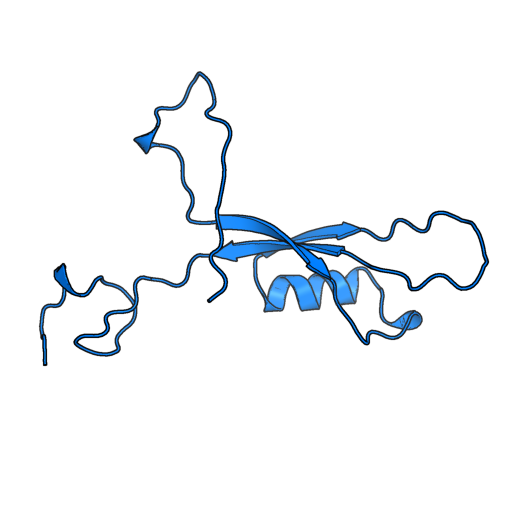-14.331 -6.382 29.860 1.00 80.50 99 SER A O 1
ATOM 810 N N . PRO A 1 100 ? -16.109 -5.076 30.300 1.00 71.75 100 PRO A N 1
ATOM 811 C CA . PRO A 1 100 ? -15.288 -3.958 30.734 1.00 71.75 100 PRO A CA 1
ATOM 812 C C . PRO A 1 100 ? -14.609 -4.316 32.064 1.00 71.75 100 PRO A C 1
ATOM 814 O O . PRO A 1 100 ? -15.264 -4.888 32.939 1.00 71.75 100 PRO A O 1
ATOM 817 N N . ALA A 1 101 ? -13.310 -4.025 32.178 1.00 65.81 101 ALA A N 1
ATOM 818 C CA . ALA A 1 101 ? -12.576 -4.117 33.440 1.00 65.81 101 ALA A CA 1
ATOM 819 C C . ALA A 1 101 ? -13.129 -3.151 34.501 1.00 65.81 101 ALA A C 1
ATOM 821 O O . ALA A 1 101 ? -13.593 -2.049 34.119 1.00 65.81 101 ALA A O 1
#

Sequence (101 aa):
MYQLLCLAKQPPDKLLDELSFDECPFWIQIQGLLPNHMTLANAKTIGNFIGNFIDYDLTFNRVVGITRVIHWIKFQFKKLPDFCFNCDIIGHLNKECSSPA